Protein AF-A0A830FYV8-F1 (afdb_monomer)

Solvent-accessible surface area (backbone atoms only — not comparable to full-atom values): 7881 Å² total; per-residue (Å²): 129,68,48,91,49,70,86,68,49,86,56,47,94,39,78,84,67,40,68,72,84,76,76,72,89,48,73,92,39,56,65,59,54,33,39,26,38,43,54,19,46,52,48,46,22,41,71,72,48,77,57,39,85,76,87,80,82,48,71,58,54,26,51,22,24,28,25,35,18,24,20,46,54,44,57,38,64,82,62,54,106,67,72,57,97,76,74,72,66,89,76,51,63,66,56,40,51,50,51,22,52,49,25,41,49,51,19,53,51,34,50,50,50,51,49,50,52,60,55,55,68,70,71,75,85,83,79,88,83,75,79,91,130

pLDDT: mean 73.16, std 15.6, range [39.12, 90.62]

Radius of gyration: 19.3 Å; Cα conta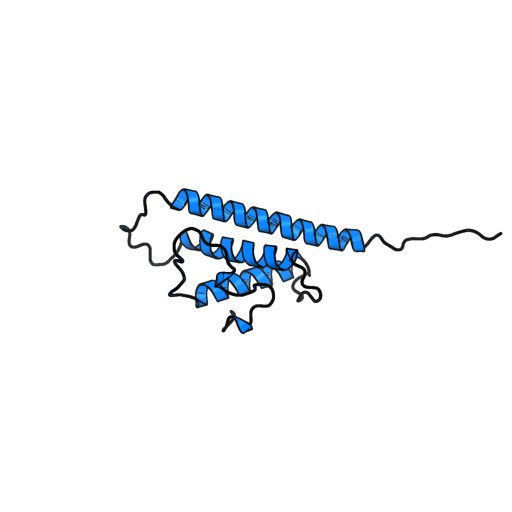cts (8 Å, |Δi|>4): 122; chains: 1; bounding box: 64×29×60 Å

Organism: NCBI:txid489911

Foldseek 3Di:
DFDPDQVPQDQAPGLVSQDEPDPDPCPVPVSLLSNLLRVLQQVLCCLQPVRDHDPDRDPLSSLLSSLSSRLCVLVCVVDDPPPPVPPPPVPCNVVSVVSSVVSVVSNVVSSVVSNVVVVVVVPPDDDPPDDDD

Structure (mmCIF, N/CA/C/O backbone):
data_AF-A0A830FYV8-F1
#
_entry.id   AF-A0A830FYV8-F1
#
loop_
_atom_site.group_PDB
_atom_site.id
_atom_site.type_symbol
_atom_site.label_atom_id
_atom_site.label_alt_id
_atom_site.label_comp_id
_atom_site.label_asym_id
_atom_site.label_entity_id
_atom_site.label_seq_id
_atom_site.pdbx_PDB_ins_code
_atom_site.Cartn_x
_atom_site.Cartn_y
_atom_site.Cartn_z
_atom_site.occupancy
_atom_site.B_iso_or_equiv
_atom_site.auth_seq_id
_atom_site.auth_comp_id
_atom_site.auth_asym_id
_atom_site.auth_atom_id
_atom_site.pdbx_PDB_model_num
ATOM 1 N N . MET A 1 1 ? 12.431 -9.381 7.726 1.00 52.44 1 MET A N 1
ATOM 2 C CA . MET A 1 1 ? 13.026 -10.027 6.538 1.00 52.44 1 MET A CA 1
ATOM 3 C C . MET A 1 1 ? 12.021 -9.811 5.429 1.00 52.44 1 MET A C 1
ATOM 5 O O . MET A 1 1 ? 10.850 -9.933 5.757 1.00 52.44 1 MET A O 1
ATOM 9 N N . PRO A 1 2 ? 12.438 -9.424 4.214 1.00 66.50 2 PRO A N 1
ATOM 10 C CA . PRO A 1 2 ? 11.495 -9.262 3.111 1.00 66.50 2 PRO A CA 1
ATOM 11 C C . PRO A 1 2 ? 10.776 -10.587 2.839 1.00 66.50 2 PRO A C 1
ATOM 13 O O . PRO A 1 2 ? 11.334 -11.649 3.127 1.00 66.50 2 PRO A O 1
ATOM 16 N N . TYR A 1 3 ? 9.566 -10.514 2.288 1.00 76.00 3 TYR A N 1
ATOM 17 C CA . TYR A 1 3 ? 8.799 -11.695 1.908 1.00 76.00 3 TYR A CA 1
ATOM 18 C C . TYR A 1 3 ? 9.574 -12.594 0.940 1.00 76.00 3 TYR A C 1
ATOM 20 O O . TYR A 1 3 ? 10.204 -12.117 -0.008 1.00 76.00 3 TYR A O 1
ATOM 28 N N . GLU A 1 4 ? 9.539 -13.903 1.198 1.00 72.44 4 GLU A N 1
ATOM 29 C CA . GLU A 1 4 ? 10.240 -14.908 0.392 1.00 72.44 4 GLU A CA 1
ATOM 30 C C . GLU A 1 4 ? 9.345 -15.456 -0.727 1.00 72.44 4 GLU A C 1
ATOM 32 O O . GLU A 1 4 ? 9.847 -16.016 -1.705 1.00 72.44 4 GLU A O 1
ATOM 37 N N . SER A 1 5 ? 8.022 -15.307 -0.613 1.00 74.81 5 SER A N 1
ATOM 38 C CA . SER A 1 5 ? 7.046 -15.777 -1.597 1.00 74.81 5 SER A CA 1
ATOM 39 C C . SER A 1 5 ? 5.760 -14.948 -1.587 1.00 74.81 5 SER A C 1
ATOM 41 O O . SER A 1 5 ? 5.433 -14.270 -0.620 1.00 74.81 5 SER A O 1
ATOM 43 N N . GLU A 1 6 ? 4.975 -15.035 -2.664 1.00 80.06 6 GLU A N 1
ATOM 44 C CA . GLU A 1 6 ? 3.672 -14.351 -2.767 1.00 80.06 6 GLU A CA 1
ATOM 45 C C . GLU A 1 6 ? 2.668 -14.826 -1.712 1.00 80.06 6 GLU A C 1
ATOM 47 O O . GLU A 1 6 ? 1.731 -14.117 -1.371 1.00 80.06 6 GLU A O 1
ATOM 52 N N . SER A 1 7 ? 2.867 -16.032 -1.175 1.00 77.44 7 SER A N 1
ATOM 53 C CA . SER A 1 7 ? 2.056 -16.575 -0.083 1.00 77.44 7 SER A CA 1
ATOM 54 C C . SER A 1 7 ? 2.254 -15.846 1.247 1.00 77.44 7 SER A C 1
ATOM 56 O O . SER A 1 7 ? 1.430 -16.020 2.140 1.00 77.44 7 SER A O 1
ATOM 58 N N . ASP A 1 8 ? 3.322 -15.055 1.386 1.00 79.50 8 ASP A N 1
ATOM 59 C CA . ASP A 1 8 ? 3.562 -14.224 2.566 1.00 79.50 8 ASP A CA 1
ATOM 60 C C . ASP A 1 8 ? 2.817 -12.876 2.501 1.00 79.50 8 ASP A C 1
ATOM 62 O O . ASP A 1 8 ? 2.748 -12.168 3.505 1.00 79.50 8 ASP A O 1
ATOM 66 N N . LEU A 1 9 ? 2.236 -12.525 1.344 1.00 81.12 9 LEU A N 1
ATOM 67 C CA . LEU A 1 9 ? 1.442 -11.308 1.176 1.00 81.12 9 LEU A CA 1
ATOM 68 C C . LEU A 1 9 ? 0.172 -11.381 2.028 1.00 81.12 9 LEU A C 1
ATOM 70 O O . LEU A 1 9 ? -0.594 -12.346 1.952 1.00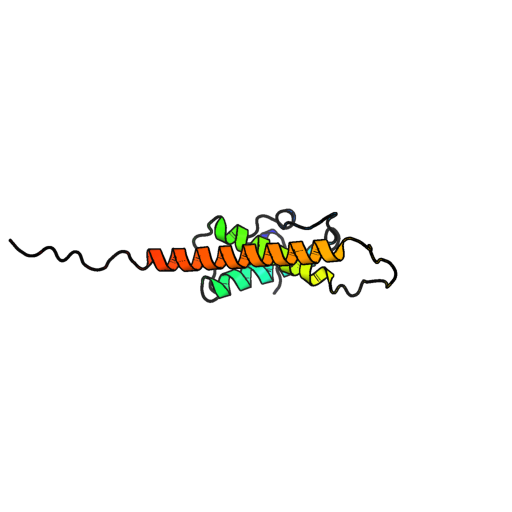 81.12 9 LEU A O 1
ATOM 74 N N . LYS A 1 10 ? -0.077 -10.338 2.822 1.00 81.44 10 LYS A N 1
ATOM 75 C CA . LYS A 1 10 ? -1.231 -10.280 3.733 1.00 81.44 10 LYS A CA 1
ATOM 76 C C . LYS A 1 10 ? -2.399 -9.504 3.139 1.00 81.44 10 LYS A C 1
ATOM 78 O O . LYS A 1 10 ? -3.560 -9.868 3.329 1.00 81.44 10 LYS A O 1
ATOM 83 N N . TYR A 1 11 ? -2.096 -8.408 2.452 1.00 82.88 11 TYR A N 1
ATOM 84 C CA . TYR A 1 11 ? -3.073 -7.415 2.004 1.00 82.88 11 TYR A CA 1
ATOM 85 C C . TYR A 1 11 ? -3.100 -7.286 0.478 1.00 82.88 11 TYR A C 1
ATOM 87 O O . TYR A 1 11 ? -4.118 -6.883 -0.089 1.00 82.88 11 TYR A O 1
ATOM 95 N N . ILE A 1 12 ? -2.016 -7.661 -0.201 1.00 83.31 12 ILE A N 1
ATOM 96 C CA . ILE A 1 12 ? -1.921 -7.656 -1.663 1.00 83.31 12 ILE A CA 1
ATOM 97 C C . ILE A 1 12 ? -2.304 -9.042 -2.201 1.00 83.31 12 ILE A C 1
ATOM 99 O O . ILE A 1 12 ? -1.839 -10.064 -1.712 1.00 83.31 12 ILE A O 1
ATOM 103 N N . SER A 1 13 ? -3.172 -9.097 -3.217 1.00 78.88 13 SER A N 1
ATOM 104 C CA . SER A 1 13 ? -3.712 -10.372 -3.738 1.00 78.88 13 SER A CA 1
ATOM 105 C C . SER A 1 13 ? -2.723 -11.193 -4.581 1.00 78.88 13 SER A C 1
ATOM 107 O O . SER A 1 13 ? -3.020 -12.334 -4.921 1.00 78.88 13 SER A O 1
ATOM 109 N N . GLY A 1 14 ? -1.580 -10.611 -4.938 1.00 79.75 14 GLY A N 1
ATOM 110 C CA . GLY A 1 14 ? -0.524 -11.213 -5.752 1.00 79.75 14 GLY A CA 1
ATOM 111 C C . GLY A 1 14 ? 0.351 -10.129 -6.378 1.00 79.75 14 GLY A C 1
ATOM 112 O O . GLY A 1 14 ? -0.047 -8.962 -6.419 1.00 79.75 14 GLY A O 1
ATOM 113 N N . LEU A 1 15 ? 1.531 -10.483 -6.884 1.00 80.88 15 LEU A N 1
ATOM 114 C CA . LEU A 1 15 ? 2.448 -9.486 -7.458 1.00 80.88 15 LEU A CA 1
ATOM 115 C C . LEU A 1 15 ? 1.911 -8.861 -8.750 1.00 80.88 15 LEU A C 1
ATOM 117 O O . LEU A 1 15 ? 2.239 -7.716 -9.058 1.00 80.88 15 LEU A O 1
ATOM 121 N N . ASP A 1 16 ? 1.052 -9.578 -9.474 1.00 81.81 16 ASP A N 1
ATOM 122 C CA . ASP A 1 16 ? 0.332 -9.071 -10.649 1.00 81.81 16 ASP A CA 1
ATOM 123 C C . ASP A 1 16 ? -0.779 -8.072 -10.298 1.00 81.81 16 ASP A C 1
ATOM 125 O O . ASP A 1 16 ? -1.259 -7.345 -11.165 1.00 81.81 16 ASP A O 1
ATOM 129 N N . ALA A 1 17 ? -1.209 -8.021 -9.032 1.00 80.38 17 ALA A N 1
ATOM 130 C CA . ALA A 1 17 ? -2.217 -7.062 -8.592 1.00 80.38 17 ALA A CA 1
ATOM 131 C C . ALA A 1 17 ? -1.651 -5.641 -8.455 1.00 80.38 17 ALA A C 1
ATOM 133 O O . ALA A 1 17 ? -2.429 -4.698 -8.348 1.00 80.38 17 ALA A O 1
ATOM 134 N N . ILE A 1 18 ? -0.322 -5.489 -8.445 1.00 81.69 18 ILE A N 1
ATOM 135 C CA . ILE A 1 18 ? 0.366 -4.206 -8.302 1.00 81.69 18 ILE A CA 1
ATOM 136 C C . ILE A 1 18 ? 0.313 -3.471 -9.651 1.00 81.69 18 ILE A C 1
ATOM 138 O O . ILE A 1 18 ? 0.979 -3.902 -10.595 1.00 81.69 18 ILE A O 1
ATOM 142 N N . PRO A 1 19 ? -0.462 -2.374 -9.786 1.00 79.50 19 PRO A N 1
ATOM 143 C CA . PRO A 1 19 ? -0.543 -1.645 -11.040 1.00 79.50 19 PRO A CA 1
ATOM 144 C C . PRO A 1 19 ? 0.809 -1.009 -11.370 1.00 79.50 19 PRO A C 1
ATOM 146 O O . PRO A 1 19 ? 1.386 -0.277 -10.564 1.00 79.50 19 PRO A O 1
ATOM 149 N N . LEU A 1 20 ? 1.299 -1.284 -12.574 1.00 77.44 20 LEU A N 1
ATOM 150 C CA . LEU A 1 20 ? 2.520 -0.719 -13.137 1.00 77.44 20 LEU A CA 1
ATOM 151 C C . LEU A 1 20 ? 2.200 -0.047 -14.473 1.00 77.44 20 LEU A C 1
ATOM 153 O O . LEU A 1 20 ? 1.222 -0.393 -15.140 1.00 77.44 20 LEU A O 1
ATOM 157 N N . THR A 1 21 ? 3.022 0.920 -14.870 1.00 71.81 21 THR A N 1
ATOM 158 C CA . THR A 1 21 ? 2.892 1.584 -16.167 1.00 71.81 21 THR A CA 1
ATOM 159 C C . THR A 1 21 ? 3.710 0.850 -17.226 1.00 71.81 21 THR A C 1
ATOM 161 O O . THR A 1 21 ? 4.900 0.597 -17.056 1.00 71.81 21 THR A O 1
ATOM 164 N N . GLY A 1 22 ? 3.074 0.520 -18.353 1.00 65.62 22 GLY A N 1
ATOM 165 C CA . GLY A 1 22 ? 3.749 -0.126 -19.480 1.00 65.62 22 GLY A CA 1
ATOM 166 C C . GLY A 1 22 ? 4.057 -1.619 -19.263 1.00 65.62 22 GLY A C 1
ATOM 167 O O . GLY A 1 22 ? 3.390 -2.277 -18.465 1.00 65.62 22 GLY A O 1
ATOM 168 N N . PRO A 1 23 ? 5.001 -2.196 -20.034 1.00 64.56 23 PRO A N 1
ATOM 169 C CA . PRO A 1 23 ? 5.406 -3.588 -19.863 1.00 64.56 23 PRO A CA 1
ATOM 170 C C . PRO A 1 23 ? 6.046 -3.784 -18.487 1.00 64.56 23 PRO A C 1
ATOM 172 O O . PRO A 1 23 ? 6.818 -2.942 -18.035 1.00 64.56 23 PRO A O 1
ATOM 175 N N . ASP A 1 24 ? 5.736 -4.904 -17.836 1.00 68.75 24 ASP A N 1
ATOM 176 C CA . ASP A 1 24 ? 6.203 -5.199 -16.484 1.00 68.75 24 ASP A CA 1
ATOM 177 C C . ASP A 1 24 ? 7.734 -5.332 -16.426 1.00 68.75 24 ASP A C 1
ATOM 179 O O . ASP A 1 24 ? 8.302 -6.404 -16.655 1.00 68.75 24 ASP A O 1
ATOM 183 N N . ALA A 1 25 ? 8.396 -4.223 -16.090 1.00 66.75 25 ALA A N 1
ATOM 184 C CA . ALA A 1 25 ? 9.848 -4.109 -15.982 1.00 66.75 25 ALA A CA 1
ATOM 185 C C . ALA A 1 25 ? 10.450 -4.984 -14.868 1.00 66.75 25 ALA A C 1
ATOM 187 O O . ALA A 1 25 ? 11.666 -5.157 -14.814 1.00 66.75 25 ALA A O 1
ATOM 188 N N . TRP A 1 26 ? 9.605 -5.540 -13.995 1.00 70.94 26 TRP A N 1
ATOM 189 C CA . TRP A 1 26 ? 9.997 -6.345 -12.841 1.00 70.94 26 TRP A CA 1
ATOM 190 C C . TRP A 1 26 ? 9.612 -7.824 -12.999 1.00 70.94 26 TRP A C 1
ATOM 192 O O . TRP A 1 26 ? 9.713 -8.585 -12.036 1.00 70.94 26 TRP A O 1
ATOM 202 N N . SER A 1 27 ? 9.200 -8.245 -14.204 1.00 69.44 27 SER A N 1
ATOM 203 C CA . SER A 1 27 ? 8.867 -9.648 -14.521 1.00 69.44 27 SER A CA 1
ATOM 204 C C . SER A 1 27 ? 10.025 -10.599 -14.191 1.00 69.44 27 SER A C 1
ATOM 206 O O . SER A 1 27 ? 9.818 -11.692 -13.671 1.00 69.44 27 SER A O 1
ATOM 208 N N . ASP A 1 28 ? 11.258 -10.168 -14.470 1.00 68.12 28 ASP A N 1
ATOM 209 C CA . ASP A 1 28 ? 12.486 -10.932 -14.219 1.00 68.12 28 ASP A CA 1
ATOM 210 C C . ASP A 1 28 ? 13.008 -10.790 -12.774 1.00 68.12 28 ASP A C 1
ATOM 212 O O . ASP A 1 28 ? 13.933 -11.499 -12.369 1.00 6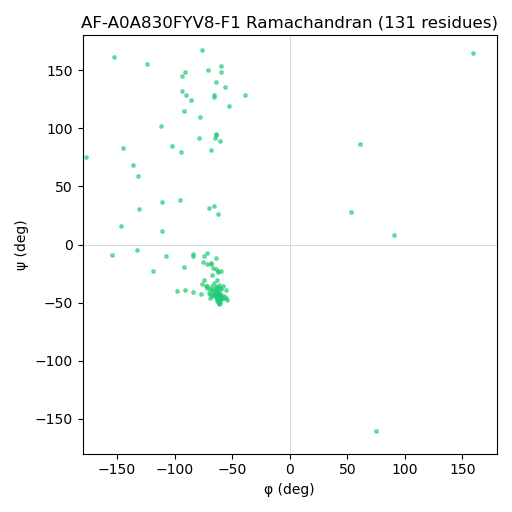8.12 28 ASP A O 1
ATOM 216 N N . THR A 1 29 ? 12.428 -9.888 -11.975 1.00 74.81 29 THR A N 1
ATOM 217 C CA . THR A 1 29 ? 12.852 -9.564 -10.600 1.00 74.81 29 THR A CA 1
ATOM 218 C C . THR A 1 29 ? 11.671 -9.541 -9.613 1.00 74.81 29 THR A C 1
ATOM 220 O O . THR A 1 29 ? 11.464 -8.556 -8.898 1.00 74.81 29 THR A O 1
ATOM 223 N N . PRO A 1 30 ? 10.924 -10.656 -9.463 1.00 77.88 30 PRO A N 1
ATOM 224 C CA . PRO A 1 30 ? 9.772 -10.735 -8.555 1.00 77.88 30 PRO A CA 1
ATOM 225 C C . PRO A 1 30 ? 10.132 -10.462 -7.083 1.00 77.88 30 PRO A C 1
ATOM 227 O O . PRO A 1 30 ? 9.288 -10.023 -6.308 1.00 77.88 30 PRO A O 1
ATOM 230 N N . GLN A 1 31 ? 11.398 -10.652 -6.697 1.00 79.75 31 GLN A N 1
ATOM 231 C CA . GLN A 1 31 ? 11.914 -10.315 -5.365 1.00 79.75 31 GLN A CA 1
ATOM 232 C C . GLN A 1 31 ? 11.814 -8.818 -5.039 1.00 79.75 31 GLN A C 1
ATOM 234 O O . GLN A 1 31 ? 11.551 -8.458 -3.894 1.00 79.75 31 GLN A O 1
ATOM 239 N N . GLU A 1 32 ? 11.978 -7.938 -6.029 1.00 79.38 32 GLU A N 1
ATOM 240 C CA . GLU A 1 32 ? 11.843 -6.493 -5.81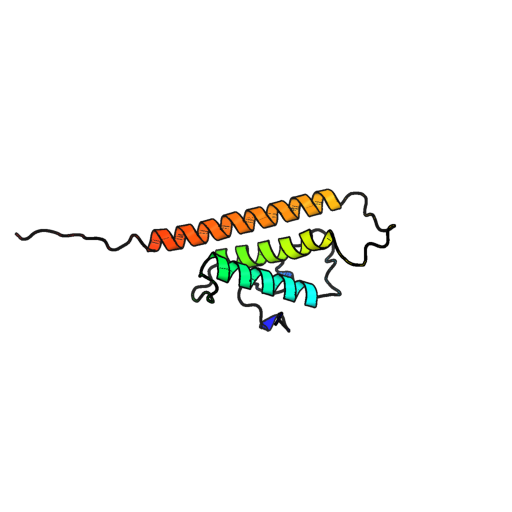4 1.00 79.38 32 GLU A CA 1
ATOM 241 C C . GLU A 1 32 ? 10.373 -6.111 -5.612 1.00 79.38 32 GLU A C 1
ATOM 243 O O . GLU A 1 32 ? 10.065 -5.299 -4.738 1.00 79.38 32 GLU A O 1
ATOM 248 N N . LYS A 1 33 ? 9.450 -6.778 -6.321 1.00 81.19 33 LYS A N 1
ATOM 249 C CA . LYS A 1 33 ? 8.008 -6.638 -6.071 1.00 81.19 33 LYS A CA 1
ATOM 250 C C . LYS A 1 33 ? 7.623 -7.124 -4.672 1.00 81.19 33 LYS A C 1
ATOM 252 O O . LYS A 1 33 ? 6.875 -6.439 -3.984 1.00 81.19 33 LYS A O 1
ATOM 257 N N . LEU A 1 34 ? 8.171 -8.257 -4.223 1.00 84.56 34 LEU A N 1
ATOM 258 C CA . LEU A 1 34 ? 7.943 -8.781 -2.868 1.00 84.56 34 LEU A CA 1
ATOM 259 C C . LEU A 1 34 ? 8.462 -7.830 -1.788 1.00 84.56 34 LEU A C 1
ATOM 261 O O . LEU A 1 34 ? 7.798 -7.611 -0.780 1.00 84.56 34 LEU A O 1
ATOM 265 N N . LYS A 1 35 ? 9.625 -7.220 -2.011 1.00 83.56 35 LYS A N 1
ATOM 266 C CA . LYS A 1 35 ? 10.196 -6.222 -1.102 1.00 83.56 35 LYS A CA 1
ATOM 267 C C . LYS A 1 35 ? 9.375 -4.931 -1.067 1.00 83.56 35 LYS A C 1
ATOM 269 O O . LYS A 1 35 ? 9.209 -4.348 0.003 1.00 83.56 35 LYS A O 1
ATOM 274 N N . ALA A 1 36 ? 8.865 -4.483 -2.213 1.00 84.31 36 ALA A N 1
ATOM 275 C CA . ALA A 1 36 ? 7.964 -3.336 -2.282 1.00 84.31 36 ALA A CA 1
ATOM 276 C C . ALA A 1 36 ? 6.637 -3.623 -1.565 1.00 84.31 36 ALA A C 1
ATOM 278 O O . ALA A 1 36 ? 6.157 -2.779 -0.812 1.00 84.31 36 ALA A O 1
ATOM 279 N N . ALA A 1 37 ? 6.090 -4.826 -1.746 1.00 86.38 37 ALA A N 1
ATOM 280 C CA . ALA A 1 37 ? 4.907 -5.289 -1.039 1.00 86.38 37 ALA A CA 1
ATOM 281 C C . ALA A 1 37 ? 5.128 -5.344 0.483 1.00 86.38 37 ALA A C 1
ATOM 283 O O . ALA A 1 37 ? 4.360 -4.733 1.215 1.00 86.38 37 ALA A O 1
ATOM 284 N N . ASP A 1 38 ? 6.209 -5.969 0.961 1.00 86.75 38 ASP A N 1
ATOM 285 C CA . ASP A 1 38 ? 6.579 -6.012 2.389 1.0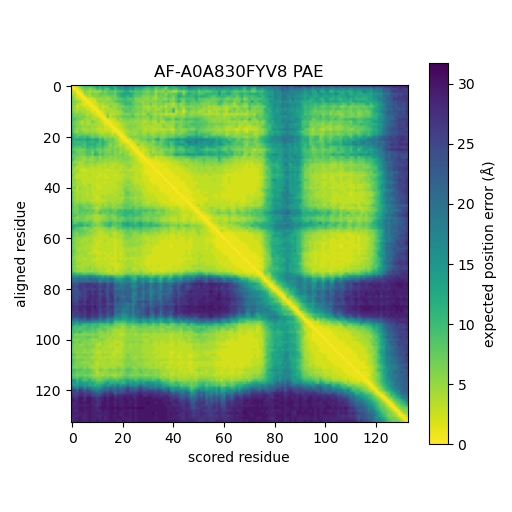0 86.75 38 ASP A CA 1
ATOM 286 C C . ASP A 1 38 ? 6.670 -4.605 3.002 1.00 86.75 38 ASP A C 1
ATOM 288 O O . ASP A 1 38 ? 6.059 -4.312 4.032 1.00 86.75 38 ASP A O 1
ATOM 292 N N . ALA A 1 39 ? 7.364 -3.690 2.321 1.00 86.00 39 ALA A N 1
ATOM 293 C CA . ALA A 1 39 ? 7.486 -2.309 2.770 1.00 86.00 39 ALA A CA 1
ATOM 294 C C . ALA A 1 39 ? 6.135 -1.571 2.789 1.00 86.00 39 ALA A C 1
ATOM 296 O O . ALA A 1 39 ? 5.880 -0.781 3.701 1.00 86.00 39 ALA A O 1
ATOM 297 N N . ALA A 1 40 ? 5.269 -1.821 1.804 1.00 86.62 40 ALA A N 1
ATOM 298 C CA . ALA A 1 40 ? 3.949 -1.211 1.726 1.00 86.62 40 ALA A CA 1
ATOM 299 C C . ALA A 1 40 ? 2.995 -1.715 2.808 1.00 86.62 40 ALA A C 1
ATOM 301 O O . ALA A 1 40 ? 2.337 -0.909 3.469 1.00 86.62 40 ALA A O 1
ATOM 302 N N . GLU A 1 41 ? 2.951 -3.027 3.024 1.00 86.81 41 GLU A N 1
ATOM 303 C CA . GLU A 1 41 ? 2.138 -3.640 4.069 1.00 86.81 41 GLU A CA 1
ATOM 304 C C . GLU A 1 41 ? 2.605 -3.198 5.461 1.00 86.81 41 GLU A C 1
ATOM 306 O O . GLU A 1 41 ? 1.789 -2.753 6.269 1.00 86.81 41 GLU A O 1
ATOM 311 N N . GLY A 1 42 ? 3.917 -3.207 5.715 1.00 86.62 42 GLY A N 1
ATOM 312 C CA . GLY A 1 42 ? 4.477 -2.743 6.984 1.00 86.62 42 GLY A CA 1
ATOM 313 C C . GLY A 1 42 ? 4.229 -1.253 7.239 1.00 86.62 42 GLY A C 1
ATOM 314 O O . GLY A 1 42 ? 3.952 -0.852 8.372 1.00 86.62 42 GLY A O 1
ATOM 315 N N . LEU A 1 43 ? 4.275 -0.410 6.199 1.00 86.94 43 LEU A N 1
ATOM 316 C CA . LEU A 1 43 ? 3.941 1.008 6.348 1.00 86.94 43 LEU A CA 1
ATOM 317 C C . LEU A 1 43 ? 2.446 1.220 6.610 1.00 86.94 43 LEU A C 1
ATOM 319 O O . LEU A 1 43 ? 2.094 2.088 7.411 1.00 86.94 43 LEU A O 1
ATOM 323 N N . LEU A 1 44 ? 1.573 0.449 5.960 1.00 87.38 44 LEU A N 1
ATOM 324 C CA . LEU A 1 44 ? 0.134 0.499 6.209 1.00 87.38 44 LEU A CA 1
ATOM 325 C C . LEU A 1 44 ? -0.174 0.138 7.667 1.00 87.38 44 LEU A C 1
ATOM 327 O O . LEU A 1 44 ? -0.831 0.920 8.353 1.00 87.38 44 LEU A O 1
ATOM 331 N N . GLU A 1 45 ? 0.371 -0.978 8.160 1.00 87.19 45 GLU A N 1
ATOM 332 C CA . GLU A 1 45 ? 0.264 -1.396 9.565 1.00 87.19 45 GLU A CA 1
ATOM 333 C C . GLU A 1 45 ? 0.781 -0.291 10.501 1.00 87.19 45 GLU A C 1
ATOM 335 O O . GLU A 1 45 ? 0.104 0.085 11.460 1.00 87.19 45 GLU A O 1
ATOM 340 N N . ALA A 1 46 ? 1.938 0.310 10.194 1.00 86.50 46 ALA A N 1
ATOM 341 C CA . ALA A 1 46 ? 2.519 1.411 10.967 1.00 86.50 46 ALA A CA 1
ATOM 342 C C . ALA A 1 46 ? 1.617 2.652 11.044 1.00 86.50 46 ALA A C 1
ATOM 344 O O . ALA A 1 46 ? 1.566 3.316 12.082 1.00 86.50 46 ALA A O 1
ATOM 345 N N . ARG A 1 47 ? 0.924 2.986 9.951 1.00 86.00 47 ARG A N 1
ATOM 346 C CA . ARG A 1 47 ? 0.098 4.197 9.847 1.00 86.00 47 ARG A CA 1
ATOM 347 C C . ARG A 1 47 ? -1.301 4.027 10.408 1.00 86.00 47 ARG A C 1
ATOM 349 O O . ARG A 1 47 ? -1.800 4.954 11.038 1.00 86.00 47 ARG A O 1
ATOM 356 N N . VAL A 1 48 ? -1.914 2.880 10.156 1.00 85.88 48 VAL A N 1
ATOM 357 C CA . VAL A 1 48 ? -3.310 2.610 10.506 1.00 85.88 48 VAL A CA 1
ATOM 358 C C . VAL A 1 48 ? -3.423 1.996 11.894 1.00 85.88 48 VAL A C 1
ATOM 360 O O . VAL A 1 48 ? -4.318 2.354 12.648 1.00 85.88 48 VAL A O 1
ATOM 363 N N . ASN A 1 49 ? -2.506 1.099 12.253 1.00 85.62 49 ASN A N 1
ATOM 364 C CA . ASN A 1 49 ? -2.627 0.275 13.453 1.00 85.62 49 ASN A CA 1
ATOM 365 C C . ASN A 1 49 ? -1.352 0.291 14.311 1.00 85.62 49 ASN A C 1
ATOM 367 O O . ASN A 1 49 ? -1.008 -0.682 14.976 1.00 85.62 49 ASN A O 1
ATOM 371 N N . SER A 1 50 ? -0.606 1.403 14.285 1.00 82.50 50 SER A N 1
ATOM 372 C CA . SER A 1 50 ? 0.619 1.604 15.084 1.00 82.50 50 SER A CA 1
ATOM 373 C C . SER A 1 50 ? 1.679 0.496 14.932 1.00 82.50 50 SER A C 1
ATOM 375 O O . SER A 1 50 ? 2.475 0.259 15.840 1.00 82.50 50 SER A O 1
ATOM 377 N N . GLY A 1 51 ? 1.705 -0.178 13.783 1.00 79.81 51 GLY A N 1
ATOM 378 C CA . GLY A 1 51 ? 2.660 -1.239 13.448 1.00 79.81 51 GLY A CA 1
ATOM 379 C C . GLY A 1 51 ? 2.190 -2.640 13.825 1.00 79.81 51 GLY A C 1
ATOM 380 O O . GLY A 1 51 ? 2.976 -3.580 13.741 1.00 79.81 51 GLY A O 1
ATOM 381 N N . LEU A 1 52 ? 0.937 -2.784 14.257 1.00 83.12 52 LEU A N 1
ATOM 382 C CA . LEU A 1 52 ? 0.312 -4.076 14.504 1.00 83.12 52 LEU A CA 1
ATOM 383 C C . LEU A 1 52 ? -0.404 -4.583 13.242 1.00 83.12 52 LEU A C 1
ATOM 385 O O . LEU A 1 52 ? -0.925 -3.775 12.468 1.00 83.12 52 LEU A O 1
ATOM 389 N N . PRO A 1 53 ? -0.462 -5.911 13.035 1.00 83.75 53 PRO A N 1
ATOM 390 C CA . PRO A 1 53 ? -1.220 -6.495 11.935 1.00 83.75 53 PRO A CA 1
ATOM 391 C C . PRO A 1 53 ? -2.706 -6.137 12.028 1.00 83.75 53 PRO A C 1
ATOM 393 O O . PRO A 1 53 ? -3.240 -5.955 13.122 1.00 83.75 53 PRO A O 1
ATOM 396 N N . LEU A 1 54 ? -3.361 -6.009 10.876 1.00 82.00 54 LEU A N 1
ATOM 397 C CA . LEU A 1 54 ? -4.789 -5.708 10.778 1.00 82.00 54 LEU A CA 1
ATOM 398 C C . LEU A 1 54 ? -5.596 -7.010 10.863 1.00 82.00 54 LEU A C 1
ATOM 400 O O . LEU A 1 54 ? -5.371 -7.915 10.062 1.00 82.00 54 LEU A O 1
ATOM 404 N N . ASP A 1 55 ? -6.539 -7.093 11.803 1.00 78.62 55 ASP A N 1
ATOM 405 C CA . ASP A 1 55 ? -7.453 -8.240 11.922 1.00 78.62 55 ASP A CA 1
ATOM 406 C C . ASP A 1 55 ? -8.577 -8.192 10.864 1.00 78.62 55 ASP A C 1
ATOM 408 O O . ASP A 1 55 ? -8.852 -9.197 10.207 1.00 78.62 55 ASP A O 1
ATOM 412 N N . ASP A 1 56 ? -9.173 -7.018 10.623 1.00 78.50 56 ASP A N 1
ATOM 413 C CA . ASP A 1 56 ? -10.282 -6.834 9.676 1.00 78.50 56 ASP A CA 1
ATOM 414 C C . ASP A 1 56 ? -9.813 -6.203 8.351 1.00 78.50 56 ASP A C 1
ATOM 416 O O . ASP A 1 56 ? -9.856 -4.991 8.122 1.00 78.50 56 ASP A O 1
ATOM 420 N N . VAL A 1 57 ? -9.338 -7.052 7.434 1.00 81.94 57 VAL A N 1
ATOM 421 C CA . VAL A 1 57 ? -8.819 -6.609 6.128 1.00 81.94 57 VAL A CA 1
ATOM 422 C C . VAL A 1 57 ? -9.946 -6.299 5.140 1.00 81.94 57 VAL A C 1
ATOM 424 O O . VAL A 1 57 ? -10.376 -7.141 4.345 1.00 81.94 57 VAL A O 1
ATOM 427 N N . GLU A 1 58 ? -10.365 -5.041 5.134 1.00 85.75 58 GLU A N 1
ATOM 428 C CA . GLU A 1 58 ? -11.256 -4.478 4.113 1.00 85.75 58 GLU A CA 1
ATOM 429 C C . GLU A 1 58 ? -10.586 -4.161 2.763 1.00 85.75 58 GLU A C 1
ATOM 431 O O . GLU A 1 58 ? -9.362 -4.099 2.629 1.00 85.75 58 GLU A O 1
ATOM 436 N N . SER A 1 59 ? -11.414 -3.892 1.743 1.00 85.44 59 SER A N 1
ATOM 437 C CA . SER A 1 59 ? -10.951 -3.525 0.397 1.00 85.44 59 SER A CA 1
ATOM 438 C C . SER A 1 59 ? -10.058 -2.281 0.393 1.00 85.44 59 SER A C 1
ATOM 440 O O . SER A 1 59 ? -9.106 -2.234 -0.380 1.00 85.44 59 SER A O 1
ATOM 442 N N . ILE A 1 60 ? -10.330 -1.299 1.259 1.00 84.44 60 ILE A N 1
ATOM 443 C CA . ILE A 1 60 ? -9.554 -0.054 1.336 1.00 84.44 60 ILE A CA 1
ATOM 444 C C . ILE A 1 60 ? -8.110 -0.297 1.806 1.00 84.44 60 ILE A C 1
ATOM 446 O O . ILE A 1 60 ? -7.186 0.334 1.296 1.00 84.44 60 ILE A O 1
ATOM 450 N N . HIS A 1 61 ? -7.886 -1.282 2.684 1.00 87.25 61 HIS A N 1
ATOM 451 C CA . HIS A 1 61 ? -6.547 -1.692 3.118 1.00 87.25 61 HIS A CA 1
ATOM 452 C C . HIS A 1 61 ? -5.750 -2.300 1.964 1.00 87.25 61 HIS A C 1
ATOM 454 O O . HIS A 1 61 ? -4.581 -1.970 1.766 1.00 87.25 61 HIS A O 1
ATOM 460 N N . ARG A 1 62 ? -6.401 -3.143 1.154 1.00 88.50 62 ARG A N 1
ATOM 461 C CA . ARG A 1 62 ? -5.776 -3.748 -0.031 1.00 88.50 62 ARG A CA 1
ATOM 462 C C . ARG A 1 62 ? -5.421 -2.687 -1.063 1.00 88.50 62 ARG A C 1
ATOM 464 O O . ARG A 1 62 ? -4.318 -2.717 -1.602 1.00 88.50 62 ARG A O 1
ATOM 471 N N . THR A 1 63 ? -6.319 -1.728 -1.295 1.00 87.62 63 THR A N 1
ATOM 472 C CA . THR A 1 63 ? -6.066 -0.581 -2.175 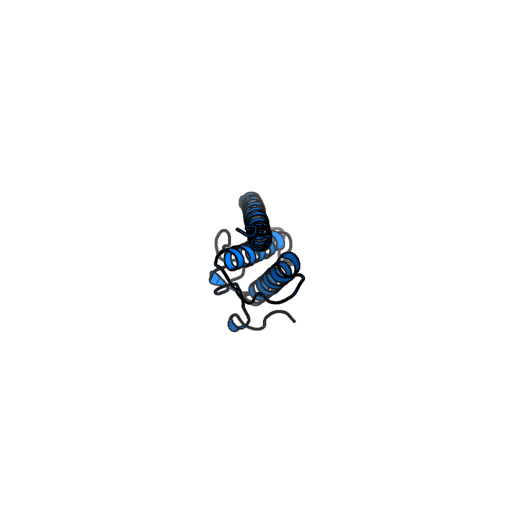1.00 87.62 63 THR A CA 1
ATOM 473 C C . THR A 1 63 ? -4.877 0.239 -1.683 1.00 87.62 63 THR A C 1
ATOM 475 O O . THR A 1 63 ? -3.984 0.522 -2.475 1.00 87.62 63 THR A O 1
ATOM 478 N N . ALA A 1 64 ? -4.809 0.551 -0.386 1.00 87.44 64 ALA A N 1
ATOM 479 C CA . ALA A 1 64 ? -3.692 1.295 0.188 1.00 87.44 64 ALA A CA 1
ATOM 480 C C . ALA A 1 64 ? -2.356 0.544 0.030 1.00 87.44 64 ALA A C 1
ATOM 482 O O . ALA A 1 64 ? -1.393 1.106 -0.494 1.00 87.44 64 ALA A O 1
ATOM 483 N N . ALA A 1 65 ? -2.295 -0.731 0.428 1.00 88.00 65 ALA A N 1
ATOM 484 C CA . ALA A 1 65 ? -1.079 -1.541 0.316 1.00 88.00 65 ALA A CA 1
ATOM 485 C C . ALA A 1 65 ? -0.610 -1.668 -1.143 1.00 88.00 65 ALA A C 1
ATOM 487 O O . ALA A 1 65 ? 0.566 -1.478 -1.448 1.00 88.00 65 ALA A O 1
ATOM 488 N N . THR A 1 66 ? -1.545 -1.918 -2.058 1.00 89.69 66 THR A N 1
ATOM 489 C CA . THR A 1 66 ? -1.252 -2.087 -3.486 1.00 89.69 66 THR A CA 1
ATOM 490 C C . THR A 1 66 ? -0.768 -0.779 -4.119 1.00 89.69 66 THR A C 1
ATOM 492 O O . THR A 1 66 ? 0.241 -0.777 -4.820 1.00 89.69 66 THR A O 1
ATOM 495 N N . ALA A 1 67 ? -1.425 0.3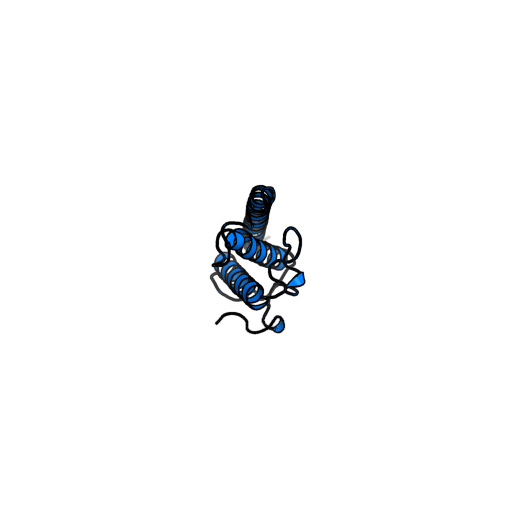47 -3.822 1.00 88.31 67 ALA A N 1
ATOM 496 C CA . ALA A 1 67 ? -1.042 1.659 -4.341 1.00 88.31 67 ALA A CA 1
ATOM 497 C C . ALA A 1 67 ? 0.352 2.089 -3.857 1.00 88.31 67 ALA A C 1
ATOM 499 O O . ALA A 1 67 ? 1.157 2.595 -4.639 1.00 88.31 67 ALA A O 1
ATOM 500 N N . TYR A 1 68 ? 0.693 1.836 -2.589 1.00 87.19 68 TYR A N 1
ATOM 501 C CA . TYR A 1 68 ? 2.028 2.171 -2.091 1.00 87.19 68 TYR A CA 1
ATOM 502 C C . TYR A 1 68 ? 3.117 1.243 -2.637 1.00 87.19 68 TYR A C 1
ATOM 504 O O . TYR A 1 68 ? 4.214 1.710 -2.943 1.00 87.19 68 TYR A O 1
ATOM 512 N N . ALA A 1 69 ? 2.821 -0.047 -2.826 1.00 87.31 69 ALA A N 1
ATOM 513 C CA . ALA A 1 69 ? 3.742 -0.969 -3.489 1.00 87.31 69 ALA A CA 1
ATOM 514 C C . ALA A 1 69 ? 4.044 -0.509 -4.927 1.00 87.31 69 ALA A C 1
ATOM 516 O O . ALA A 1 69 ? 5.208 -0.464 -5.327 1.00 87.31 69 ALA A O 1
ATOM 517 N N . SER A 1 70 ? 3.020 -0.069 -5.667 1.00 86.25 70 SER A N 1
ATOM 518 C CA . SER A 1 70 ? 3.187 0.562 -6.981 1.00 86.25 70 SER A CA 1
ATOM 519 C C . SER A 1 70 ? 4.034 1.820 -6.913 1.00 86.25 70 SER A C 1
ATOM 521 O O . SER A 1 70 ? 4.965 1.965 -7.698 1.00 86.25 70 SER A O 1
ATOM 523 N N . TYR A 1 71 ? 3.763 2.711 -5.957 1.00 85.12 71 TYR A N 1
ATOM 524 C CA . TYR A 1 71 ? 4.567 3.915 -5.765 1.00 85.12 71 TYR A CA 1
ATOM 525 C C . TYR A 1 71 ? 6.043 3.588 -5.518 1.00 85.12 71 TYR A C 1
ATOM 527 O O . TYR A 1 71 ? 6.897 4.210 -6.138 1.00 85.12 71 TYR A O 1
ATOM 535 N N . ILE A 1 72 ? 6.359 2.602 -4.671 1.00 83.62 72 ILE A N 1
ATOM 536 C CA . ILE A 1 72 ? 7.746 2.183 -4.414 1.00 83.62 72 ILE A CA 1
ATOM 537 C C . ILE A 1 72 ? 8.407 1.687 -5.699 1.00 83.62 72 ILE A C 1
ATOM 539 O O . ILE A 1 72 ? 9.541 2.069 -5.980 1.00 83.62 72 ILE A O 1
AT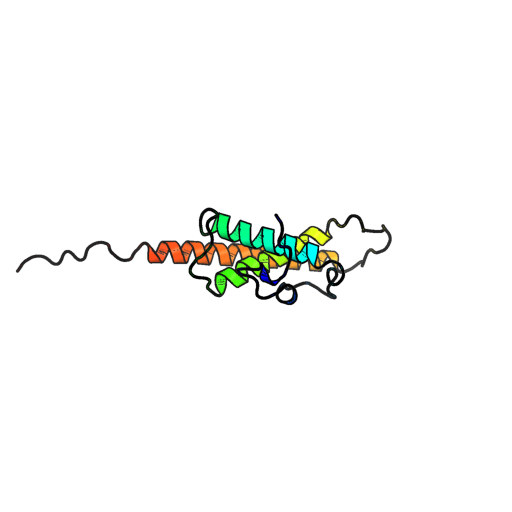OM 543 N N . LEU A 1 73 ? 7.718 0.850 -6.477 1.00 81.19 73 LEU A N 1
ATOM 544 C CA . LEU A 1 73 ? 8.278 0.306 -7.712 1.00 81.19 73 LEU A CA 1
ATOM 545 C C . LEU A 1 73 ? 8.482 1.394 -8.764 1.00 81.19 73 LEU A C 1
ATOM 547 O O . LEU A 1 73 ? 9.542 1.424 -9.378 1.00 81.19 73 LEU A O 1
ATOM 551 N N . LEU A 1 74 ? 7.513 2.299 -8.930 1.00 79.94 74 LEU A N 1
ATOM 552 C CA . LEU A 1 74 ? 7.555 3.407 -9.890 1.00 79.94 74 LEU A CA 1
ATOM 553 C C . LEU A 1 74 ? 8.583 4.478 -9.487 1.00 79.94 74 LEU A C 1
ATOM 555 O O . LEU A 1 74 ? 9.363 4.928 -10.319 1.00 79.94 74 LEU A O 1
ATOM 559 N N . SER A 1 75 ? 8.654 4.820 -8.199 1.00 72.06 75 SER A N 1
ATOM 560 C CA . SER A 1 75 ? 9.690 5.685 -7.613 1.00 72.06 75 SER A CA 1
ATOM 561 C C . SER A 1 75 ? 11.080 5.049 -7.707 1.00 72.06 75 SER A C 1
ATOM 563 O O . SER A 1 75 ? 12.069 5.736 -7.954 1.00 72.06 75 SER A O 1
ATOM 565 N N . GLY A 1 76 ? 11.162 3.726 -7.542 1.00 60.28 76 GLY A N 1
ATOM 566 C CA . GLY A 1 76 ? 12.388 2.945 -7.679 1.00 60.28 76 GLY A CA 1
ATOM 567 C C . GLY A 1 76 ? 12.931 2.903 -9.109 1.00 60.28 76 GLY A C 1
ATOM 568 O O . GLY A 1 76 ? 14.130 2.691 -9.285 1.00 60.28 76 GLY A O 1
ATOM 569 N N . VAL A 1 77 ? 12.103 3.174 -10.128 1.00 52.66 77 VAL A N 1
ATOM 570 C CA . VAL A 1 77 ? 12.558 3.319 -11.525 1.00 52.66 77 VAL A CA 1
ATOM 571 C C . VAL A 1 77 ? 13.506 4.516 -11.694 1.00 52.66 77 VAL A C 1
ATOM 573 O O . VAL A 1 77 ? 14.335 4.503 -12.602 1.00 52.66 77 VAL A O 1
ATOM 576 N N . GLU A 1 78 ? 13.496 5.505 -10.790 1.00 48.12 78 GLU A N 1
ATOM 577 C CA . GLU A 1 78 ? 14.522 6.562 -10.783 1.00 48.12 78 GLU A CA 1
ATOM 578 C C . GLU A 1 78 ? 15.919 6.041 -10.386 1.00 48.12 78 GLU A C 1
ATOM 580 O O . GLU A 1 78 ? 16.928 6.685 -10.678 1.00 48.12 78 GLU A O 1
ATOM 585 N N . HIS A 1 79 ? 16.014 4.850 -9.781 1.00 47.16 79 HIS A N 1
ATOM 586 C CA . HIS A 1 79 ? 17.277 4.213 -9.418 1.00 47.16 79 HIS A CA 1
ATOM 587 C C . HIS A 1 79 ? 17.248 2.682 -9.558 1.00 47.16 79 HIS A C 1
ATOM 589 O O . HIS A 1 79 ? 17.216 1.964 -8.556 1.00 47.16 79 HIS A O 1
ATOM 595 N N . PRO A 1 80 ? 17.469 2.124 -10.756 1.00 42.94 80 PRO A N 1
ATOM 596 C CA . PRO A 1 80 ? 18.147 0.857 -10.852 1.00 42.94 80 PRO A CA 1
ATOM 597 C C . PRO A 1 80 ? 19.629 1.159 -11.069 1.00 42.94 80 PRO A C 1
ATOM 599 O O . PRO A 1 80 ? 20.020 2.052 -11.821 1.00 42.94 80 PRO A O 1
ATOM 602 N N . ASN A 1 81 ? 20.505 0.340 -10.517 1.00 39.12 81 ASN A N 1
ATOM 603 C CA . ASN A 1 81 ? 21.911 0.258 -10.918 1.00 39.12 81 ASN A CA 1
ATOM 604 C C . ASN A 1 81 ? 22.060 -0.281 -12.375 1.00 39.12 81 ASN A C 1
ATOM 606 O O . ASN A 1 81 ? 22.958 -1.056 -12.689 1.00 39.12 81 ASN A O 1
ATOM 610 N N . SER A 1 82 ? 21.108 0.034 -13.262 1.00 41.84 82 SER A N 1
ATOM 611 C CA . SER A 1 82 ? 20.917 -0.490 -14.618 1.00 41.84 82 SER A CA 1
ATOM 612 C C . SER A 1 82 ? 20.344 0.543 -15.594 1.00 41.84 82 SER A C 1
ATOM 614 O O . SER A 1 82 ? 19.969 0.176 -16.704 1.00 41.84 82 SER A O 1
ATOM 616 N N . ALA A 1 83 ? 20.373 1.840 -15.270 1.00 42.94 83 ALA A N 1
ATOM 617 C CA . ALA A 1 83 ? 20.389 2.851 -16.322 1.00 42.94 83 ALA A CA 1
ATOM 618 C C . ALA A 1 83 ? 21.750 2.769 -17.038 1.00 42.94 83 ALA A C 1
ATOM 620 O O . ALA A 1 83 ? 22.677 3.532 -16.760 1.00 42.94 83 ALA A O 1
ATOM 621 N N . ARG A 1 84 ? 21.910 1.817 -17.971 1.00 41.81 84 ARG A N 1
ATOM 622 C CA . ARG A 1 84 ? 22.873 2.015 -19.060 1.00 41.81 84 ARG A CA 1
ATOM 623 C C . ARG A 1 84 ? 22.497 3.359 -19.666 1.00 41.81 84 ARG A C 1
ATOM 625 O O . ARG A 1 84 ? 21.371 3.514 -20.125 1.00 41.81 84 ARG A O 1
ATOM 632 N N . SER A 1 85 ? 23.417 4.319 -19.642 1.00 40.06 85 SER A N 1
ATOM 633 C CA . SER A 1 85 ? 23.226 5.715 -20.065 1.00 40.06 85 SER A CA 1
ATOM 634 C C . SER A 1 85 ? 22.860 5.913 -21.554 1.00 40.06 85 SER A C 1
ATOM 636 O O . SER A 1 85 ? 23.160 6.958 -22.118 1.00 40.06 85 SER A O 1
ATOM 638 N N . GLY A 1 86 ? 22.236 4.929 -22.207 1.00 42.22 86 GLY A N 1
ATOM 639 C CA . GLY A 1 86 ? 21.711 4.980 -23.568 1.00 42.22 86 GLY A CA 1
ATOM 640 C C . GLY A 1 86 ? 20.279 4.450 -23.732 1.00 42.22 86 GLY A C 1
ATOM 641 O O . GLY A 1 86 ? 19.744 4.603 -24.822 1.00 42.22 86 GLY A O 1
ATOM 642 N N . ASP A 1 87 ? 19.639 3.894 -22.693 1.00 45.84 87 ASP A N 1
ATOM 643 C CA . ASP A 1 87 ? 18.236 3.421 -22.730 1.00 45.84 87 ASP A CA 1
ATOM 644 C C . ASP A 1 87 ? 17.261 4.486 -22.192 1.00 45.84 87 ASP A C 1
ATOM 646 O O . ASP A 1 87 ? 16.297 4.211 -21.481 1.00 45.84 87 ASP A O 1
ATOM 650 N N . PHE A 1 88 ? 17.534 5.753 -22.521 1.00 44.09 88 PHE A N 1
ATOM 651 C CA . PHE A 1 88 ? 16.559 6.823 -22.344 1.00 44.09 88 PHE A CA 1
ATOM 652 C C . PHE A 1 88 ? 15.375 6.542 -23.279 1.00 44.09 88 PHE A C 1
ATOM 654 O O . PHE A 1 88 ? 15.360 6.977 -24.432 1.00 44.09 88 PHE A O 1
ATOM 661 N N . TYR A 1 89 ? 14.363 5.833 -22.776 1.00 45.62 89 TYR A N 1
ATOM 662 C CA . TYR A 1 89 ? 13.003 5.924 -23.296 1.00 45.62 89 TYR A CA 1
ATOM 663 C C . TYR A 1 89 ? 12.553 7.379 -23.120 1.00 45.62 89 TYR A C 1
ATOM 665 O O . TYR A 1 89 ? 12.034 7.786 -22.084 1.00 45.62 89 TYR A O 1
ATOM 673 N N . SER A 1 90 ? 12.841 8.189 -24.141 1.00 40.69 90 SER A N 1
ATOM 674 C CA . SER A 1 90 ? 12.751 9.655 -24.177 1.00 40.69 90 SER A CA 1
ATOM 675 C C . SER A 1 90 ? 11.309 10.203 -24.169 1.00 40.69 90 SER A C 1
ATOM 677 O O . SER A 1 90 ? 11.050 11.260 -24.738 1.00 40.69 90 SER A O 1
ATOM 679 N N . GLY A 1 91 ? 10.370 9.506 -23.531 1.00 43.81 91 GLY A N 1
ATOM 680 C CA . GLY A 1 91 ? 8.979 9.942 -23.404 1.00 43.81 91 GLY A CA 1
ATOM 681 C C . GLY A 1 91 ? 8.216 9.395 -22.196 1.00 43.81 91 GLY A C 1
ATOM 682 O O . GLY A 1 91 ? 7.128 9.883 -21.957 1.00 43.81 91 GLY A O 1
ATOM 683 N N . SER A 1 92 ? 8.755 8.437 -21.428 1.00 54.41 92 SER A N 1
ATOM 684 C CA . SER A 1 92 ? 7.969 7.705 -20.412 1.00 54.41 92 SER A CA 1
ATOM 685 C C . SER A 1 92 ? 8.273 8.071 -18.956 1.00 54.41 92 SER A C 1
ATOM 687 O O . SER A 1 92 ? 7.538 7.657 -18.070 1.00 54.41 92 SER A O 1
ATOM 689 N N . ASN A 1 93 ? 9.328 8.841 -18.672 1.00 55.91 93 ASN A N 1
ATOM 690 C CA . ASN A 1 93 ? 9.683 9.173 -17.283 1.00 55.91 93 ASN A CA 1
ATOM 691 C C . ASN A 1 93 ? 8.740 10.206 -16.651 1.00 55.91 93 ASN A C 1
ATOM 693 O O . ASN A 1 93 ? 8.525 10.162 -15.444 1.00 55.91 93 ASN A O 1
ATOM 697 N N . GLU A 1 94 ? 8.179 11.117 -17.451 1.00 60.06 94 GLU A N 1
ATOM 698 C CA . GLU A 1 94 ? 7.184 12.082 -16.967 1.00 60.06 94 GLU A CA 1
ATOM 699 C C . GLU A 1 94 ? 5.869 11.365 -16.624 1.00 60.06 94 GLU A C 1
ATOM 701 O O . GLU A 1 94 ? 5.347 11.555 -15.530 1.00 60.06 94 GLU A O 1
ATOM 706 N N . ASP A 1 95 ? 5.432 10.424 -17.470 1.00 70.44 95 ASP A N 1
ATOM 707 C CA . ASP A 1 95 ? 4.266 9.570 -17.204 1.00 70.44 95 ASP A CA 1
ATOM 708 C C . ASP A 1 95 ? 4.478 8.665 -15.974 1.00 70.44 95 ASP A C 1
ATOM 710 O O . ASP A 1 95 ? 3.580 8.490 -15.155 1.00 70.44 95 ASP A O 1
ATOM 714 N N . VAL A 1 96 ? 5.674 8.088 -15.800 1.00 71.56 96 VAL A N 1
ATOM 715 C CA . VAL A 1 96 ? 5.998 7.255 -14.623 1.00 71.56 96 VAL A CA 1
ATOM 716 C C . VAL A 1 96 ? 5.982 8.084 -13.341 1.00 71.56 96 VAL A C 1
ATOM 718 O O . VAL A 1 96 ? 5.457 7.618 -12.331 1.00 71.56 96 VAL A O 1
ATOM 721 N N . ALA A 1 97 ? 6.520 9.306 -13.370 1.00 73.50 97 ALA A N 1
ATOM 722 C CA . ALA A 1 97 ? 6.490 10.210 -12.224 1.00 73.50 97 ALA A CA 1
ATOM 723 C C . ALA A 1 97 ? 5.060 10.675 -11.898 1.00 73.50 97 ALA A C 1
ATOM 725 O O . ALA A 1 97 ? 4.689 10.735 -10.723 1.00 73.50 97 ALA A O 1
ATOM 726 N N . GLU A 1 98 ? 4.246 10.954 -12.919 1.00 79.50 98 GLU A N 1
ATOM 727 C CA . GLU A 1 98 ? 2.829 11.293 -12.763 1.00 79.50 98 GLU A CA 1
ATOM 728 C C . GLU A 1 98 ? 2.057 10.141 -12.114 1.00 79.50 98 GLU A C 1
ATOM 730 O O . GLU A 1 98 ? 1.411 10.338 -11.084 1.00 79.50 98 GLU A O 1
ATOM 735 N N . VAL A 1 99 ? 2.200 8.919 -12.634 1.00 81.00 99 VAL A N 1
ATOM 736 C CA . VAL A 1 99 ? 1.514 7.750 -12.068 1.00 81.00 99 VAL A CA 1
ATOM 737 C C . VAL A 1 99 ? 2.055 7.399 -10.685 1.00 81.00 99 VAL A C 1
ATOM 739 O O . VAL A 1 99 ? 1.278 7.042 -9.805 1.00 81.00 99 VAL A O 1
ATOM 742 N N . ALA A 1 100 ? 3.354 7.560 -10.422 1.00 81.25 100 ALA A N 1
ATOM 743 C CA . ALA A 1 100 ? 3.887 7.412 -9.070 1.00 81.25 100 ALA A CA 1
ATOM 744 C C . ALA A 1 100 ? 3.212 8.405 -8.110 1.00 81.25 100 ALA A C 1
ATOM 746 O O . ALA A 1 100 ? 2.762 8.018 -7.029 1.00 81.25 100 ALA A O 1
ATOM 747 N N . SER A 1 101 ? 3.089 9.673 -8.509 1.00 84.44 101 SER A N 1
ATOM 748 C CA . SER A 1 101 ? 2.403 10.678 -7.698 1.00 84.44 101 SER A CA 1
ATOM 749 C C . SER A 1 101 ? 0.925 10.342 -7.495 1.00 84.44 101 SER A C 1
ATOM 751 O O . SER A 1 101 ? 0.429 10.502 -6.382 1.00 84.44 101 SER A O 1
ATOM 753 N N . GLU A 1 102 ? 0.233 9.850 -8.523 1.00 87.56 102 GLU A N 1
ATOM 754 C CA . GLU A 1 102 ? -1.165 9.420 -8.427 1.00 87.56 102 GLU A CA 1
ATOM 755 C C . GLU A 1 102 ? -1.323 8.254 -7.444 1.00 87.56 102 GLU A C 1
ATOM 757 O O . GLU A 1 102 ? -2.141 8.321 -6.526 1.00 87.56 102 GLU A O 1
ATOM 762 N N . MET A 1 103 ? -0.483 7.223 -7.558 1.00 86.25 103 MET A N 1
ATOM 763 C CA . MET A 1 103 ? -0.487 6.068 -6.655 1.00 86.25 103 MET A CA 1
ATOM 764 C C . MET A 1 103 ? -0.201 6.479 -5.209 1.00 86.25 103 MET A C 1
ATOM 766 O O . MET A 1 103 ? -0.834 5.980 -4.275 1.00 86.25 103 MET A O 1
ATOM 770 N N . LYS A 1 104 ? 0.699 7.447 -5.009 1.00 86.00 104 LYS A N 1
ATOM 771 C CA . LYS A 1 104 ? 0.939 8.035 -3.691 1.00 86.00 104 LYS A CA 1
ATOM 772 C C . LYS A 1 104 ? -0.304 8.751 -3.159 1.00 86.00 104 LYS A C 1
ATOM 774 O O . LYS A 1 104 ? -0.648 8.550 -1.998 1.00 86.00 104 LYS A O 1
ATOM 779 N N . THR A 1 105 ? -0.986 9.549 -3.979 1.00 89.31 105 THR A N 1
ATOM 780 C CA . THR A 1 105 ? -2.227 10.233 -3.583 1.00 89.31 105 THR A CA 1
ATOM 781 C C . THR A 1 105 ? -3.340 9.241 -3.244 1.00 89.31 105 THR A C 1
ATOM 783 O O . THR A 1 105 ? -4.009 9.423 -2.232 1.00 89.31 105 THR A O 1
ATOM 786 N N . ILE A 1 106 ? -3.500 8.162 -4.020 1.00 89.56 106 ILE A N 1
ATOM 787 C CA . ILE A 1 106 ? -4.462 7.086 -3.729 1.00 89.56 106 ILE A CA 1
ATOM 788 C C . ILE A 1 106 ? -4.147 6.432 -2.380 1.00 89.56 106 ILE A C 1
ATOM 790 O O . ILE A 1 106 ? -5.053 6.185 -1.585 1.00 89.56 106 ILE A O 1
ATOM 794 N N . TRP A 1 107 ? -2.868 6.171 -2.093 1.00 90.19 107 TRP A N 1
ATOM 795 C CA . TRP A 1 107 ? -2.458 5.651 -0.790 1.00 90.19 107 TRP A CA 1
ATOM 796 C C . TRP A 1 107 ? -2.755 6.635 0.351 1.00 90.19 107 TRP A C 1
ATOM 798 O O . TRP A 1 107 ? -3.302 6.223 1.372 1.00 90.19 107 TRP A O 1
ATOM 808 N N . GLU A 1 108 ? -2.425 7.921 0.189 1.00 89.25 108 GLU A N 1
ATOM 809 C CA . GLU A 1 108 ? -2.692 8.955 1.200 1.00 89.25 108 GLU A CA 1
ATOM 810 C C . GLU A 1 108 ? -4.195 9.068 1.496 1.00 89.25 108 GLU A C 1
ATOM 812 O O . GLU A 1 108 ? -4.582 9.073 2.666 1.00 89.25 108 GLU A O 1
ATOM 817 N N . ASP A 1 109 ? -5.036 9.093 0.459 1.00 90.62 109 ASP A N 1
ATOM 818 C CA . ASP A 1 109 ? -6.497 9.137 0.583 1.00 90.62 109 ASP A CA 1
ATOM 819 C C . ASP A 1 109 ? -7.049 7.884 1.275 1.00 90.62 109 ASP A C 1
ATOM 821 O O . ASP A 1 109 ? -7.794 7.992 2.249 1.00 90.62 109 ASP A O 1
ATOM 825 N N . ALA A 1 110 ? -6.603 6.693 0.862 1.00 88.19 110 ALA A N 1
ATOM 826 C CA . ALA A 1 110 ? -7.037 5.437 1.464 1.00 88.19 110 ALA A CA 1
ATOM 827 C C . ALA A 1 110 ? -6.647 5.345 2.949 1.00 88.19 110 ALA A C 1
ATOM 829 O O . ALA A 1 110 ? -7.475 4.978 3.780 1.00 88.19 110 ALA A O 1
ATOM 830 N N . VAL A 1 111 ? -5.416 5.728 3.311 1.00 87.81 111 VAL A N 1
ATOM 831 C CA . VAL A 1 111 ? -4.961 5.754 4.712 1.00 87.81 111 VAL A CA 1
ATOM 832 C C . VAL A 1 111 ? -5.771 6.750 5.537 1.00 87.81 111 VAL A C 1
ATOM 834 O O . VAL A 1 111 ? -6.178 6.422 6.650 1.00 87.81 111 VAL A O 1
ATOM 837 N N . GLN A 1 112 ? -6.038 7.948 5.009 1.00 87.88 112 GLN A N 1
ATOM 838 C CA . GLN A 1 112 ? -6.898 8.918 5.691 1.00 87.88 112 GLN A CA 1
ATOM 839 C C . GLN A 1 112 ? -8.324 8.389 5.856 1.00 87.88 112 GLN A C 1
ATOM 841 O O . GLN A 1 112 ? -8.894 8.524 6.936 1.00 87.88 112 GLN A O 1
ATOM 846 N N . GLY A 1 113 ? -8.885 7.747 4.830 1.00 85.50 113 GLY A N 1
ATOM 847 C CA . GLY A 1 113 ? -10.196 7.103 4.887 1.00 85.50 113 GLY A CA 1
ATOM 848 C C . GLY A 1 113 ? -10.277 6.050 5.990 1.00 85.50 113 GLY A C 1
ATOM 849 O O . GLY A 1 113 ? -11.214 6.075 6.784 1.00 85.50 113 GLY A O 1
ATOM 850 N N . ILE A 1 114 ? -9.259 5.192 6.101 1.00 85.69 114 ILE A N 1
ATOM 851 C CA . ILE A 1 114 ? -9.174 4.170 7.151 1.00 85.69 114 ILE A CA 1
ATOM 852 C C . ILE A 1 114 ? -9.087 4.808 8.543 1.00 85.69 114 ILE A C 1
ATOM 854 O O . ILE A 1 114 ? -9.834 4.437 9.446 1.00 85.69 114 ILE A O 1
ATOM 858 N N . ILE A 1 115 ? -8.201 5.794 8.722 1.00 84.81 115 ILE A N 1
ATOM 859 C CA . ILE A 1 115 ? -8.038 6.485 10.010 1.00 84.81 115 ILE A CA 1
ATOM 860 C C . ILE A 1 115 ? -9.347 7.175 10.411 1.00 84.81 115 ILE A C 1
ATOM 862 O O . ILE A 1 115 ? -9.787 7.042 11.551 1.00 84.81 115 ILE A O 1
ATOM 866 N N . ASN A 1 116 ? -10.006 7.863 9.479 1.00 84.62 116 ASN A N 1
ATOM 867 C CA . ASN A 1 116 ? -11.278 8.532 9.740 1.00 84.62 116 ASN A CA 1
ATOM 868 C C . ASN A 1 116 ? -12.395 7.534 10.074 1.00 84.62 116 ASN A C 1
ATOM 870 O O . ASN A 1 116 ? -13.145 7.782 11.013 1.00 84.62 116 ASN A O 1
ATOM 874 N N . ALA A 1 117 ? -12.479 6.400 9.371 1.00 80.50 117 ALA A N 1
ATOM 875 C CA . ALA A 1 117 ? -13.448 5.344 9.672 1.00 80.50 117 ALA A CA 1
ATOM 876 C C . ALA A 1 117 ? -13.233 4.766 11.081 1.00 80.50 117 ALA A C 1
ATOM 878 O O . ALA A 1 117 ? -14.172 4.711 11.873 1.00 80.50 117 ALA A O 1
ATOM 879 N N . SER A 1 118 ? -11.980 4.464 11.440 1.00 67.75 118 SER A N 1
ATOM 880 C CA . SER A 1 118 ? -11.631 3.974 12.781 1.00 67.75 118 SER A CA 1
ATOM 881 C C . SER A 1 118 ? -11.925 4.994 13.894 1.00 67.75 118 SER A C 1
ATOM 883 O O . SER A 1 118 ? -12.258 4.621 15.019 1.00 67.75 118 SER A O 1
ATOM 885 N N . ALA A 1 119 ? -11.841 6.295 13.592 1.00 65.50 119 ALA A N 1
ATOM 886 C CA . ALA A 1 119 ? -12.182 7.365 14.526 1.00 65.50 119 ALA A CA 1
ATOM 887 C C . ALA A 1 119 ? -13.704 7.551 14.685 1.00 65.50 119 ALA A C 1
ATOM 889 O O . ALA A 1 119 ? -14.170 7.868 15.783 1.00 65.50 119 ALA A O 1
ATOM 890 N N . ASP A 1 120 ? -14.480 7.338 13.619 1.00 58.38 120 ASP A N 1
ATOM 891 C CA . ASP A 1 120 ? -15.945 7.447 13.631 1.00 58.38 120 ASP A CA 1
ATOM 892 C C . ASP A 1 120 ? -16.591 6.283 14.408 1.00 58.38 120 ASP A C 1
ATOM 894 O O . ASP A 1 120 ? -17.492 6.498 15.225 1.00 58.38 120 ASP A O 1
ATOM 898 N N . GLU A 1 121 ? -16.039 5.068 14.293 1.00 52.91 121 GLU A N 1
ATOM 899 C CA . GLU A 1 121 ? -16.426 3.919 15.132 1.00 52.91 121 GLU A CA 1
ATOM 900 C C . GLU A 1 121 ? -16.155 4.150 16.632 1.00 52.91 121 GLU A C 1
ATOM 902 O O . GLU A 1 121 ? -16.852 3.606 17.492 1.00 52.91 121 GLU A O 1
ATOM 907 N N . GLY A 1 122 ? -15.219 5.045 16.969 1.00 47.78 122 GLY A N 1
ATOM 908 C CA . GLY A 1 122 ? -14.958 5.505 18.336 1.00 47.78 122 GLY A CA 1
ATOM 909 C C . GLY A 1 122 ? -16.034 6.427 18.930 1.00 47.78 122 GLY A C 1
ATOM 910 O O . GLY A 1 122 ? -15.984 6.726 20.126 1.00 47.78 122 GLY A O 1
ATOM 911 N N . THR A 1 123 ? -17.028 6.860 18.144 1.00 43.09 123 THR A N 1
ATOM 912 C CA . THR A 1 123 ? -18.091 7.793 18.575 1.00 43.09 123 THR A CA 1
ATOM 913 C C . THR A 1 123 ? -19.466 7.119 18.670 1.00 43.09 123 THR A C 1
ATOM 915 O O . THR A 1 123 ? -20.494 7.729 18.399 1.00 43.09 123 THR A O 1
ATOM 918 N N . ASN A 1 124 ? -19.536 5.859 19.110 1.00 46.28 124 ASN A N 1
ATOM 919 C CA . ASN A 1 124 ? -20.816 5.206 19.415 1.00 46.28 124 ASN A CA 1
ATOM 920 C C . ASN A 1 124 ? -20.786 4.403 20.724 1.00 46.28 124 ASN A C 1
ATOM 922 O O . ASN A 1 124 ? -20.898 3.189 20.708 1.00 46.28 124 ASN A O 1
ATOM 926 N N . THR A 1 125 ? -20.684 5.101 21.865 1.00 44.03 125 THR A N 1
ATOM 927 C CA . THR A 1 125 ? -21.562 4.910 23.047 1.00 44.03 125 THR A CA 1
ATOM 928 C C . THR A 1 125 ? -21.217 5.932 24.139 1.00 44.03 125 THR A C 1
ATOM 930 O O . THR A 1 125 ? -20.610 5.606 25.157 1.00 44.03 125 THR A O 1
ATOM 933 N N . ALA A 1 126 ? -21.631 7.187 23.959 1.00 47.19 126 ALA A N 1
ATOM 934 C CA . ALA A 1 126 ? -21.756 8.133 25.064 1.00 47.19 126 ALA A CA 1
ATOM 935 C C . ALA A 1 126 ? -23.244 8.436 25.295 1.00 47.19 126 ALA A C 1
ATOM 937 O O . ALA A 1 126 ? -23.848 9.242 24.601 1.00 47.19 126 ALA A O 1
ATOM 938 N N . THR A 1 127 ? -23.797 7.799 26.329 1.00 52.69 127 THR A N 1
ATOM 939 C CA . THR A 1 127 ? -24.846 8.353 27.202 1.00 52.69 127 THR A CA 1
ATOM 940 C C . THR A 1 127 ? -26.191 8.736 26.558 1.00 52.69 127 THR A C 1
ATOM 942 O O . THR A 1 127 ? -26.479 9.907 26.336 1.00 52.69 127 THR A O 1
ATOM 945 N N . LEU A 1 128 ? -27.115 7.776 26.443 1.00 50.47 128 LEU A N 1
ATOM 946 C CA . LEU A 1 128 ? -28.540 8.089 26.618 1.00 50.47 128 LEU A CA 1
ATOM 947 C C . LEU A 1 128 ? -28.922 7.804 28.072 1.00 50.47 128 LEU A C 1
ATOM 949 O O . LEU A 1 128 ? -29.482 6.768 28.415 1.00 50.47 128 LEU A O 1
ATOM 953 N N . ASN A 1 129 ? -28.567 8.757 28.934 1.00 51.62 129 ASN A N 1
ATOM 954 C CA . ASN A 1 129 ? -29.220 8.952 30.220 1.00 51.62 129 ASN A CA 1
ATOM 955 C C . ASN A 1 129 ? -30.674 9.347 29.933 1.00 51.62 129 ASN A C 1
ATOM 957 O O . ASN A 1 129 ? -30.949 10.517 29.664 1.00 51.62 129 ASN A O 1
ATOM 961 N N . VAL A 1 130 ? -31.590 8.379 29.929 1.00 56.44 130 VAL A N 1
ATOM 962 C CA . VAL A 1 130 ? -33.025 8.676 29.951 1.00 56.44 130 VAL A CA 1
ATOM 963 C C . VAL A 1 130 ? -33.448 8.693 31.424 1.00 56.44 130 VAL A C 1
ATOM 965 O O . VAL A 1 130 ? -33.296 7.669 32.092 1.00 56.44 130 VAL A O 1
ATOM 968 N N . PRO A 1 131 ? -33.882 9.847 31.960 1.00 58.41 131 PRO A N 1
ATOM 969 C CA . PRO A 1 131 ? -34.181 10.003 33.375 1.00 58.41 131 PRO A CA 1
ATOM 970 C C . PRO A 1 131 ? -35.450 9.252 33.796 1.00 58.41 131 PRO A C 1
ATOM 972 O O . PRO A 1 131 ? -36.388 9.082 33.020 1.00 58.41 131 PRO A O 1
ATOM 975 N N . ASP A 1 132 ? -35.410 8.851 35.063 1.00 53.47 132 ASP A N 1
ATOM 976 C CA . ASP A 1 132 ? -36.463 8.329 35.935 1.00 53.47 132 ASP A CA 1
ATOM 977 C C . ASP A 1 132 ? -37.830 9.023 35.748 1.00 53.47 132 ASP A C 1
ATOM 979 O O . ASP A 1 132 ? -37.909 10.255 35.810 1.00 53.47 132 ASP A O 1
ATOM 983 N N . PHE A 1 133 ? -38.886 8.223 35.553 1.00 59.72 133 PHE A N 1
ATOM 984 C CA . PHE A 1 133 ? -40.294 8.587 35.764 1.00 59.72 133 PHE A CA 1
AT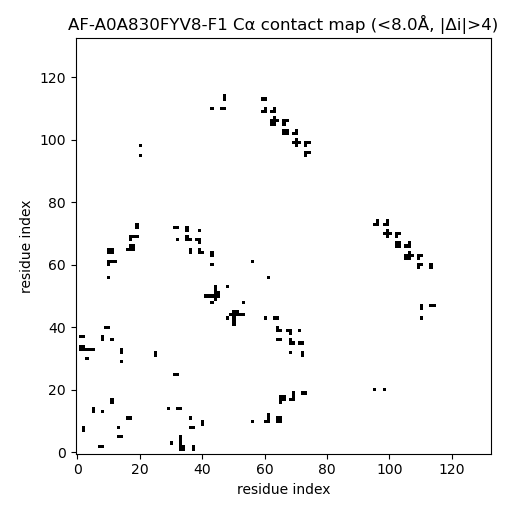OM 985 C C . PHE A 1 133 ? -41.081 7.389 36.300 1.00 59.72 133 PHE A C 1
ATOM 987 O O . PHE A 1 133 ? -40.933 6.283 35.727 1.00 59.72 133 PHE A O 1
#

Secondary structure (DSSP, 8-state):
---SSGGG-SS-S-GGGS--SSS-TTTT-HHHHHHHHHHHHHHHHHHHSTTPPPSS--HHHHHHHHHHHHHHHHHHTT--TT--TT---TTTHHHHHHHHHHHHHHHHHHHHHHHHHHHHHTTS-S-------

Mean predicted aligned error: 11.39 Å

Sequence (133 aa):
MPYESESDLKYISGLDAIPLTGPDAWSDTPQEKLKAADAAEGLLEARVNSGLPLDDVESIHRTAATAYASYILLSGVEHPNSARSGDFYSGSNEDVAEVASEMKTIWEDAVQGIINASADEGTNTATLNVPDF